Protein AF-A0A482VBN0-F1 (afdb_monomer_lite)

Secondary structure (DSSP, 8-state):
--HHHHHHHHHHHTT--HHHHHHHHHHTTPPPPPHHHHHHHHHHHHHHHHHHHHHHHHHHHHHHHHHHHHHT-B-TTS-B--PPP----SGGGS-S--

Sequence (98 aa):
MDINKSAVCGTLAIGAGYSQFSELCSSLDIPTMSSRTFVNKEKSISETKRENVFSGMIQVGQQEIVLAVEAGDIDVDSVPQIAVIVDGAWSKRSYKSN

Foldseek 3Di:
DDPLLVLLVVCVVVVHDLVVSVVVCVVVVHDRDDNVVSVVSVVVVVVVVVVVVVVVVVVVVVVQQVVQVVVVQADPVRGRDDDDDDPCPPVVVDDDDD

Structure (mmCIF, N/CA/C/O backbone):
data_AF-A0A482VBN0-F1
#
_entry.id   AF-A0A482VBN0-F1
#
loop_
_atom_site.group_PDB
_atom_site.id
_atom_site.type_symbol
_atom_site.label_atom_id
_atom_site.label_alt_id
_atom_site.label_comp_id
_atom_site.label_asym_id
_atom_site.label_entity_id
_atom_site.label_seq_id
_atom_site.pdbx_PDB_ins_code
_atom_site.Cartn_x
_atom_site.Cartn_y
_atom_site.Cartn_z
_atom_site.occupancy
_atom_site.B_iso_or_equiv
_atom_site.auth_seq_id
_atom_site.auth_comp_id
_atom_site.auth_asym_id
_atom_site.auth_atom_id
_atom_site.pdbx_PDB_model_num
ATOM 1 N N . MET A 1 1 ? -5.968 5.096 -15.535 1.00 73.12 1 MET A N 1
ATOM 2 C CA . MET A 1 1 ? -4.551 4.952 -15.126 1.00 73.12 1 MET A CA 1
ATOM 3 C C . MET A 1 1 ? -3.757 4.657 -16.393 1.00 73.12 1 MET A C 1
ATOM 5 O O . MET A 1 1 ? -4.290 3.944 -17.232 1.00 73.12 1 MET A O 1
ATOM 9 N N . ASP A 1 2 ? -2.577 5.251 -16.591 1.00 91.56 2 ASP A N 1
ATOM 10 C CA . ASP A 1 2 ? -1.741 4.935 -17.762 1.00 91.56 2 ASP A CA 1
ATOM 11 C C . ASP A 1 2 ? -1.050 3.570 -17.604 1.00 91.56 2 ASP A C 1
ATOM 13 O O . ASP A 1 2 ? -0.889 3.106 -16.475 1.00 91.56 2 ASP A O 1
ATOM 17 N N . ILE A 1 3 ? -0.618 2.948 -18.708 1.00 92.12 3 ILE A N 1
ATOM 18 C CA . ILE A 1 3 ? -0.051 1.588 -18.696 1.00 92.12 3 ILE A CA 1
ATOM 19 C C . ILE A 1 3 ? 1.164 1.447 -17.768 1.00 92.12 3 ILE A C 1
ATOM 21 O O . ILE A 1 3 ? 1.266 0.461 -17.042 1.00 92.12 3 ILE A O 1
ATOM 25 N N . ASN A 1 4 ? 2.036 2.458 -17.703 1.00 91.88 4 ASN A N 1
ATOM 26 C CA . ASN A 1 4 ? 3.210 2.426 -16.832 1.00 91.88 4 ASN A CA 1
ATOM 27 C C . ASN A 1 4 ? 2.791 2.540 -15.366 1.00 91.88 4 ASN A C 1
ATOM 29 O O . ASN A 1 4 ? 3.293 1.812 -14.515 1.00 91.88 4 ASN A O 1
ATOM 33 N N . LYS A 1 5 ? 1.833 3.422 -15.060 1.00 93.38 5 LYS A N 1
ATOM 34 C CA . LYS A 1 5 ? 1.286 3.550 -13.702 1.00 93.38 5 LYS A CA 1
ATOM 35 C C . LYS A 1 5 ? 0.536 2.279 -13.273 1.00 93.38 5 LYS A C 1
ATOM 37 O O . LYS A 1 5 ? 0.650 1.889 -12.116 1.00 93.38 5 LYS A O 1
ATOM 42 N N . SER A 1 6 ? -0.155 1.601 -14.189 1.00 94.19 6 SER A N 1
ATOM 43 C CA . SER A 1 6 ? -0.790 0.300 -13.942 1.00 94.19 6 SER A CA 1
ATOM 44 C C . SER A 1 6 ? 0.229 -0.809 -13.680 1.00 94.19 6 SER A C 1
ATOM 46 O O . SER A 1 6 ? 0.062 -1.559 -12.722 1.00 94.19 6 SER A O 1
ATOM 48 N N . ALA A 1 7 ? 1.305 -0.883 -14.466 1.00 94.88 7 ALA A N 1
ATOM 49 C CA . ALA A 1 7 ? 2.374 -1.864 -14.277 1.00 94.88 7 ALA A CA 1
ATOM 50 C C . ALA A 1 7 ? 3.066 -1.708 -12.911 1.00 94.88 7 ALA A C 1
ATOM 52 O O . ALA A 1 7 ? 3.238 -2.684 -12.177 1.00 94.88 7 ALA A O 1
ATOM 53 N N . VAL A 1 8 ? 3.379 -0.467 -12.520 1.00 95.75 8 VAL A N 1
ATOM 54 C CA . VAL A 1 8 ? 3.931 -0.160 -11.190 1.00 95.75 8 VAL A CA 1
ATOM 55 C C . VAL A 1 8 ? 2.925 -0.515 -10.093 1.00 95.75 8 VAL A C 1
ATOM 57 O O . VAL A 1 8 ? 3.288 -1.160 -9.115 1.00 95.75 8 VAL A O 1
ATOM 60 N N . CYS A 1 9 ? 1.646 -0.165 -10.260 1.00 94.62 9 CYS A N 1
ATOM 61 C CA . CYS A 1 9 ? 0.608 -0.493 -9.282 1.00 94.62 9 CYS A CA 1
ATOM 62 C C . CYS A 1 9 ? 0.456 -2.007 -9.071 1.00 94.62 9 CYS A C 1
ATOM 64 O O . CYS A 1 9 ? 0.364 -2.452 -7.930 1.00 94.62 9 CYS A O 1
ATOM 66 N N . GLY A 1 10 ? 0.455 -2.794 -10.151 1.00 95.12 10 GLY A N 1
ATOM 67 C CA . GLY A 1 10 ? 0.397 -4.256 -10.080 1.00 95.12 10 GLY A CA 1
ATOM 68 C C . GLY A 1 10 ? 1.617 -4.851 -9.379 1.00 95.12 10 GLY A C 1
ATOM 69 O O . GLY A 1 10 ? 1.467 -5.710 -8.516 1.00 95.12 10 GLY A O 1
ATOM 70 N N . THR A 1 11 ? 2.808 -4.325 -9.678 1.00 95.44 11 THR A N 1
ATOM 71 C CA . THR A 1 11 ? 4.066 -4.720 -9.024 1.00 95.44 11 THR A CA 1
ATOM 72 C C . THR A 1 11 ? 4.003 -4.491 -7.508 1.00 95.44 11 THR A C 1
ATOM 74 O O . THR A 1 11 ? 4.298 -5.390 -6.725 1.00 95.44 11 THR A O 1
ATOM 77 N N . LEU A 1 12 ? 3.542 -3.315 -7.076 1.00 94.06 12 LEU A N 1
ATOM 78 C CA . LEU A 1 12 ? 3.406 -2.994 -5.652 1.00 94.06 12 LEU A CA 1
ATOM 79 C C . LEU A 1 12 ? 2.328 -3.840 -4.961 1.00 94.06 12 LEU A C 1
ATOM 81 O O . LEU A 1 12 ? 2.485 -4.203 -3.798 1.00 94.06 12 LEU A O 1
ATOM 85 N N . ALA A 1 13 ? 1.238 -4.170 -5.661 1.00 92.94 13 ALA A N 1
ATOM 86 C CA . ALA A 1 13 ? 0.142 -4.964 -5.106 1.00 92.94 13 ALA A CA 1
ATOM 87 C C . ALA A 1 13 ? 0.570 -6.395 -4.741 1.00 92.94 13 ALA A C 1
ATOM 89 O O . ALA A 1 13 ? 0.059 -6.954 -3.774 1.00 92.94 13 ALA A O 1
ATOM 90 N N . ILE A 1 14 ? 1.534 -6.962 -5.474 1.00 94.06 14 ILE A N 1
ATOM 91 C CA . ILE A 1 14 ? 2.119 -8.277 -5.169 1.00 94.06 14 ILE A CA 1
ATOM 92 C C . ILE A 1 14 ? 3.301 -8.201 -4.186 1.00 94.06 14 ILE A C 1
ATOM 94 O O . ILE A 1 14 ? 3.933 -9.218 -3.913 1.00 94.06 14 ILE A O 1
ATOM 98 N N . GLY A 1 15 ? 3.615 -7.013 -3.656 1.00 92.62 15 GLY A N 1
ATOM 99 C CA . GLY A 1 15 ? 4.743 -6.803 -2.746 1.00 92.62 15 GLY A CA 1
ATOM 100 C C . GLY A 1 15 ? 6.113 -6.850 -3.426 1.00 92.62 15 GLY A C 1
ATOM 101 O O . GLY A 1 15 ? 7.109 -7.112 -2.755 1.00 92.62 15 GLY A O 1
ATOM 102 N N . ALA A 1 16 ? 6.171 -6.622 -4.740 1.00 95.00 16 ALA A N 1
ATOM 103 C CA . ALA A 1 16 ? 7.411 -6.612 -5.504 1.00 95.00 16 ALA A CA 1
ATOM 104 C C . ALA A 1 16 ? 7.983 -5.193 -5.676 1.00 95.00 16 ALA A C 1
ATOM 106 O O . ALA A 1 16 ? 7.270 -4.193 -5.572 1.00 95.00 16 ALA A O 1
ATOM 107 N N . GLY A 1 17 ? 9.284 -5.112 -5.971 1.00 95.38 17 GLY A N 1
ATOM 108 C CA . GLY A 1 17 ? 9.999 -3.862 -6.256 1.00 95.38 17 GLY A CA 1
ATOM 109 C C . GLY A 1 17 ? 10.491 -3.741 -7.703 1.00 95.38 17 GLY A C 1
ATOM 110 O O . GLY A 1 17 ? 10.277 -4.622 -8.537 1.00 95.38 17 GLY A O 1
ATOM 111 N N . TYR A 1 18 ? 11.218 -2.655 -7.994 1.00 96.94 18 TYR A N 1
ATOM 112 C CA . TYR A 1 18 ? 11.762 -2.378 -9.332 1.00 96.94 18 TYR A CA 1
ATOM 113 C C . TYR A 1 18 ? 12.607 -3.527 -9.904 1.00 96.94 18 TYR A C 1
ATOM 115 O O . TYR A 1 18 ? 12.486 -3.832 -11.086 1.00 96.94 18 TYR A O 1
ATOM 123 N N . SER A 1 19 ? 13.442 -4.181 -9.089 1.00 97.12 19 SER A N 1
ATOM 124 C CA . SER A 1 19 ? 14.315 -5.265 -9.562 1.00 97.12 19 SER A CA 1
ATOM 125 C C . SER A 1 19 ? 13.518 -6.432 -10.151 1.00 97.12 19 SER A C 1
ATOM 127 O O . SER A 1 19 ? 13.816 -6.877 -11.253 1.00 97.12 19 SER A O 1
ATOM 129 N N . GLN A 1 20 ? 12.458 -6.861 -9.461 1.00 97.38 20 GLN A N 1
ATOM 130 C CA . GLN A 1 20 ? 11.577 -7.945 -9.914 1.00 97.38 20 GLN A CA 1
ATOM 131 C C . GLN A 1 20 ? 10.738 -7.524 -11.126 1.00 97.38 20 GLN A C 1
ATOM 133 O O . GLN A 1 20 ? 10.515 -8.315 -12.037 1.00 97.38 20 GLN A O 1
ATOM 138 N N . PHE A 1 21 ? 10.305 -6.261 -11.173 1.00 96.75 21 PHE A N 1
ATOM 139 C CA . PHE A 1 21 ? 9.637 -5.710 -12.351 1.00 96.75 21 PHE A CA 1
ATOM 140 C C . PHE A 1 21 ? 10.559 -5.710 -13.579 1.00 96.75 21 PHE A C 1
ATOM 142 O O . PHE A 1 21 ? 10.149 -6.114 -14.665 1.00 96.75 21 PHE A O 1
ATOM 149 N N . SER A 1 22 ? 11.817 -5.300 -13.403 1.00 97.25 22 SER A N 1
ATOM 150 C CA . SER A 1 22 ? 12.805 -5.300 -14.479 1.00 97.25 22 SER A CA 1
ATOM 151 C C . SER A 1 22 ? 13.126 -6.709 -14.962 1.00 97.25 22 SER A C 1
ATOM 153 O O . SER A 1 22 ? 13.280 -6.904 -16.161 1.00 97.25 22 SER A O 1
ATOM 155 N N . GLU A 1 23 ? 13.228 -7.677 -14.055 1.00 97.31 23 GLU A N 1
ATOM 156 C CA . GLU A 1 23 ? 13.443 -9.086 -14.392 1.00 97.31 23 GLU A CA 1
ATOM 157 C C . GLU A 1 23 ? 12.279 -9.658 -15.211 1.00 97.31 23 GLU A C 1
ATOM 159 O O . GLU A 1 23 ? 12.502 -10.311 -16.233 1.00 97.31 23 GLU A O 1
ATOM 164 N N . LEU A 1 24 ? 11.039 -9.357 -14.811 1.00 96.31 24 LEU A N 1
ATOM 165 C CA . LEU A 1 24 ? 9.841 -9.761 -15.542 1.00 96.31 24 LEU A CA 1
ATOM 166 C C . LEU A 1 24 ? 9.834 -9.189 -16.965 1.00 96.31 24 LEU A C 1
ATOM 168 O O . LEU A 1 24 ? 9.614 -9.931 -17.920 1.00 96.31 24 LEU A O 1
ATOM 172 N N . CYS A 1 25 ? 10.096 -7.889 -17.118 1.00 96.06 25 CYS A N 1
ATOM 173 C CA . CYS A 1 25 ? 10.155 -7.249 -18.432 1.00 96.06 25 CYS A CA 1
ATOM 174 C C . CYS A 1 25 ? 11.261 -7.847 -19.312 1.00 96.06 25 CYS A C 1
ATOM 176 O O . CYS A 1 25 ? 10.988 -8.181 -20.463 1.00 96.06 25 CYS A O 1
ATOM 178 N N . SER A 1 26 ? 12.460 -8.071 -18.765 1.00 96.69 26 SER A N 1
ATOM 179 C CA . SER A 1 26 ? 13.560 -8.720 -19.491 1.00 96.69 26 SER A CA 1
ATOM 180 C C . SER A 1 26 ? 13.216 -10.148 -19.924 1.00 96.69 26 SER A C 1
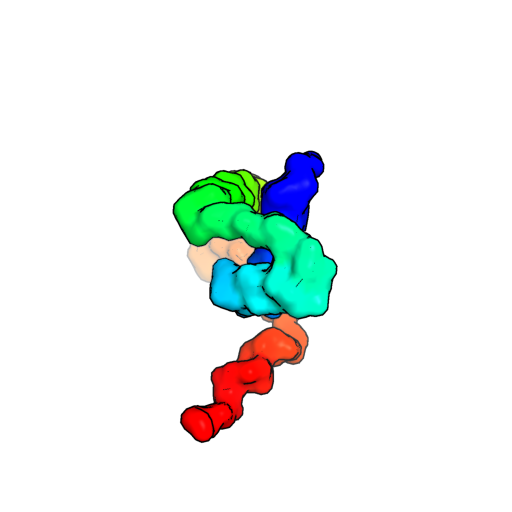ATOM 182 O O . SER A 1 26 ? 13.545 -10.544 -21.036 1.00 96.69 26 SER A O 1
ATOM 184 N N . SER A 1 27 ? 12.524 -10.917 -19.077 1.00 97.62 27 SER A N 1
ATOM 185 C CA . SER A 1 27 ? 12.114 -12.298 -19.386 1.00 97.62 27 SER A CA 1
ATOM 186 C C . SER A 1 27 ? 11.082 -12.376 -20.514 1.00 97.62 27 SER A C 1
ATOM 188 O O . SER A 1 27 ? 10.977 -13.396 -21.191 1.00 97.62 27 SER A O 1
ATOM 190 N N . LEU A 1 28 ? 10.311 -11.305 -20.703 1.00 96.69 28 LEU A N 1
ATOM 191 C CA . LEU A 1 28 ? 9.286 -11.181 -21.737 1.00 96.69 28 LEU A CA 1
ATOM 192 C C . LEU A 1 28 ? 9.773 -10.419 -22.980 1.00 96.69 28 LEU A C 1
ATOM 194 O O . LEU A 1 28 ? 8.972 -10.186 -23.880 1.00 96.69 28 LEU A O 1
ATOM 198 N N . ASP A 1 29 ? 11.047 -10.016 -23.018 1.00 96.69 29 ASP A N 1
ATOM 199 C CA . ASP A 1 29 ? 11.629 -9.158 -24.061 1.00 96.69 29 ASP A CA 1
ATOM 200 C C . ASP A 1 29 ? 10.859 -7.830 -24.255 1.00 96.69 29 ASP A C 1
ATOM 202 O O . ASP A 1 29 ? 10.654 -7.327 -25.360 1.00 96.69 29 ASP A O 1
ATOM 206 N N . ILE A 1 30 ? 10.386 -7.251 -23.143 1.00 94.81 30 ILE A N 1
ATOM 207 C CA . ILE A 1 30 ? 9.662 -5.976 -23.105 1.00 94.81 30 ILE A CA 1
ATOM 208 C C . ILE A 1 30 ? 10.614 -4.864 -22.637 1.00 94.81 30 ILE A C 1
ATOM 210 O O . ILE A 1 30 ? 11.269 -5.020 -21.604 1.00 94.81 30 ILE A O 1
ATOM 214 N N . PRO A 1 31 ? 10.647 -3.693 -23.304 1.00 93.69 3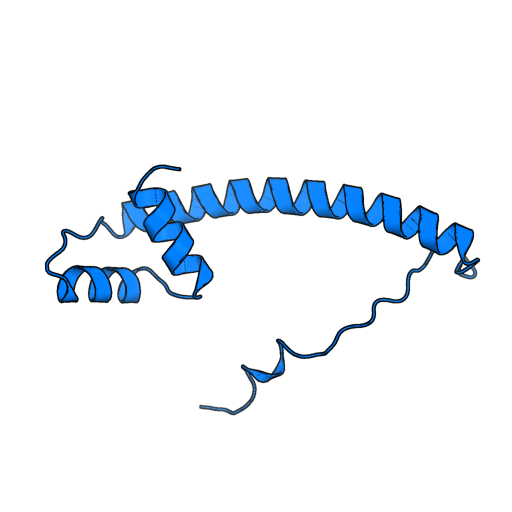1 PRO A N 1
ATOM 215 C CA . PRO A 1 31 ? 11.411 -2.545 -22.827 1.00 93.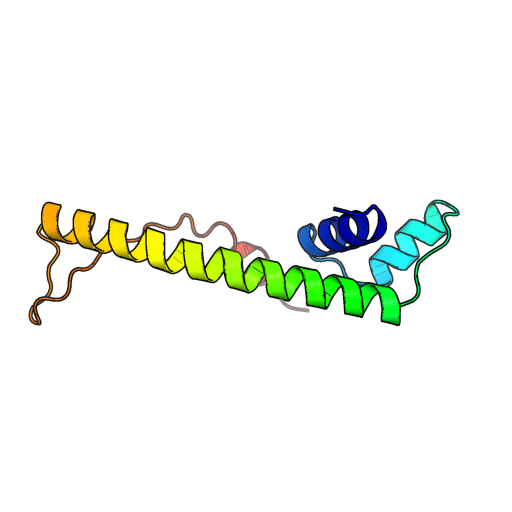69 31 PRO A CA 1
ATOM 216 C C . PRO A 1 31 ? 10.987 -2.094 -21.421 1.00 93.69 31 PRO A C 1
ATOM 218 O O . PRO A 1 31 ? 9.851 -1.670 -21.195 1.00 93.69 31 PRO A O 1
ATOM 221 N N . THR A 1 32 ? 11.924 -2.136 -20.475 1.00 94.38 32 THR A N 1
ATOM 222 C CA . THR A 1 32 ? 11.690 -1.727 -19.085 1.00 94.38 32 THR A CA 1
ATOM 223 C C . THR A 1 32 ? 11.826 -0.213 -18.920 1.00 94.38 32 THR A C 1
ATOM 225 O O . THR A 1 32 ? 12.758 0.410 -19.434 1.00 94.38 32 THR A O 1
ATOM 228 N N . MET A 1 33 ? 10.931 0.405 -18.143 1.00 94.62 33 MET A N 1
ATOM 229 C CA . MET A 1 33 ? 11.108 1.801 -17.728 1.00 94.62 33 MET A CA 1
ATOM 230 C C . MET A 1 33 ? 12.330 1.966 -16.815 1.00 94.62 33 MET A C 1
ATOM 232 O O . MET A 1 33 ? 12.710 1.048 -16.097 1.00 94.62 33 MET A O 1
ATOM 236 N N . SER A 1 34 ? 12.912 3.166 -16.775 1.00 96.12 34 SER A N 1
ATOM 237 C CA . SER A 1 34 ? 14.027 3.433 -15.862 1.00 96.12 34 SER A CA 1
ATOM 238 C C . SER A 1 34 ? 13.604 3.339 -14.388 1.00 96.12 34 SER A C 1
ATOM 240 O O . SER A 1 34 ? 12.473 3.686 -14.035 1.00 96.12 34 SER A O 1
ATOM 242 N N . SER A 1 35 ? 14.544 2.982 -13.508 1.00 96.69 35 SER A N 1
ATOM 243 C CA . SER A 1 35 ? 14.338 2.975 -12.049 1.00 96.69 35 SER A CA 1
ATOM 244 C C . SER A 1 35 ? 13.790 4.307 -11.524 1.00 96.69 35 SER A C 1
ATOM 246 O O . SER A 1 35 ? 12.841 4.337 -10.743 1.00 96.69 35 SER A O 1
ATOM 248 N N . ARG A 1 36 ? 14.310 5.433 -12.028 1.00 97.00 36 ARG A N 1
ATOM 249 C CA . ARG A 1 36 ? 13.831 6.771 -11.655 1.00 97.00 36 ARG A CA 1
ATOM 250 C C . ARG A 1 36 ? 12.359 6.968 -12.020 1.00 97.00 36 ARG A C 1
ATOM 252 O O . ARG A 1 36 ? 11.592 7.508 -11.226 1.00 97.00 36 ARG A O 1
ATOM 259 N N . THR A 1 37 ? 11.963 6.536 -13.215 1.00 95.69 37 THR A N 1
ATOM 260 C CA . THR A 1 37 ? 10.571 6.621 -13.671 1.00 95.69 37 THR A CA 1
ATOM 261 C C . THR A 1 37 ? 9.657 5.756 -12.807 1.00 95.69 37 THR A C 1
ATOM 263 O O . THR A 1 37 ? 8.588 6.224 -12.419 1.00 95.69 37 THR A O 1
ATOM 266 N N . PHE A 1 38 ? 10.092 4.541 -12.466 1.00 96.81 38 PHE A N 1
ATOM 267 C CA . PHE A 1 38 ? 9.358 3.633 -11.585 1.00 96.81 38 PHE A CA 1
ATOM 268 C C . PHE A 1 38 ? 9.091 4.274 -10.217 1.00 96.81 38 PHE A C 1
ATOM 270 O O . PHE A 1 38 ? 7.935 4.402 -9.819 1.00 96.81 38 PHE A O 1
ATOM 277 N N . VAL A 1 39 ? 10.136 4.772 -9.546 1.00 96.12 39 VAL A N 1
ATOM 278 C CA . VAL A 1 39 ? 10.029 5.396 -8.212 1.00 96.12 39 VAL A CA 1
ATOM 279 C C . VAL A 1 39 ? 9.115 6.623 -8.234 1.00 96.12 39 VAL A C 1
ATOM 281 O O . VAL A 1 39 ? 8.291 6.816 -7.342 1.00 96.12 39 VAL A O 1
ATOM 284 N N . ASN A 1 40 ? 9.195 7.448 -9.281 1.00 95.50 40 ASN A N 1
ATOM 285 C CA . ASN A 1 40 ? 8.304 8.601 -9.421 1.00 95.50 40 ASN A CA 1
ATOM 286 C C . ASN A 1 40 ? 6.828 8.179 -9.531 1.00 95.50 40 ASN A C 1
ATOM 288 O O . ASN A 1 40 ? 5.945 8.822 -8.957 1.00 95.50 40 ASN A O 1
ATOM 292 N N . LYS A 1 41 ? 6.545 7.092 -10.260 1.00 95.12 41 L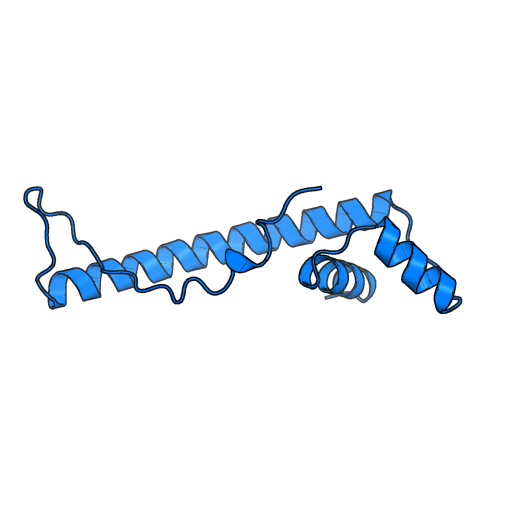YS A N 1
ATOM 293 C CA . LYS A 1 41 ? 5.188 6.548 -10.398 1.00 95.12 41 LYS A CA 1
ATOM 294 C C . LYS A 1 41 ? 4.708 5.908 -9.095 1.00 95.12 41 LYS A C 1
ATOM 296 O O . LYS A 1 41 ? 3.572 6.164 -8.702 1.00 95.12 41 LYS A O 1
ATOM 301 N N . GLU A 1 42 ? 5.562 5.158 -8.407 1.00 94.00 42 GLU A N 1
ATOM 302 C CA . GLU A 1 42 ? 5.292 4.589 -7.081 1.00 94.00 42 GLU A CA 1
ATOM 303 C C . GLU A 1 42 ? 4.937 5.678 -6.062 1.00 94.00 42 GLU A C 1
ATOM 305 O O . GLU A 1 42 ? 3.931 5.564 -5.357 1.00 94.00 42 GLU A O 1
ATOM 310 N N . LYS A 1 43 ? 5.706 6.771 -6.021 1.00 94.12 43 LYS A N 1
ATOM 311 C CA . LYS A 1 43 ? 5.431 7.905 -5.133 1.00 94.12 43 LYS A CA 1
ATOM 312 C C . LYS A 1 43 ? 4.065 8.531 -5.422 1.00 94.12 43 LYS A C 1
ATOM 314 O O . LYS A 1 43 ? 3.270 8.696 -4.500 1.00 94.12 43 LYS A O 1
ATOM 319 N N . SER A 1 44 ? 3.756 8.784 -6.696 1.00 93.00 44 SER A N 1
ATOM 320 C CA . SER A 1 44 ? 2.445 9.308 -7.108 1.00 93.00 44 SER A CA 1
ATOM 321 C C . SER A 1 44 ? 1.295 8.377 -6.709 1.00 93.00 44 SER A C 1
ATOM 323 O O . SER A 1 44 ? 0.245 8.846 -6.279 1.00 93.00 44 SER A O 1
ATOM 325 N N . ILE A 1 45 ? 1.466 7.057 -6.842 1.00 91.75 45 ILE A N 1
ATOM 326 C CA . ILE A 1 45 ? 0.463 6.072 -6.403 1.00 91.75 45 ILE A CA 1
ATOM 327 C C . ILE A 1 45 ? 0.301 6.123 -4.882 1.00 91.75 45 ILE A C 1
ATOM 329 O O . ILE A 1 45 ? -0.823 6.125 -4.386 1.00 91.75 45 ILE A O 1
ATOM 333 N N . SER A 1 46 ? 1.410 6.190 -4.149 1.00 89.69 46 SER A N 1
ATOM 334 C CA . SER A 1 46 ? 1.417 6.224 -2.685 1.00 89.69 46 SER A CA 1
ATOM 335 C C . SER A 1 46 ? 0.746 7.479 -2.129 1.00 89.69 46 SER A C 1
ATOM 337 O O . SER A 1 46 ? 0.064 7.407 -1.110 1.00 89.69 46 SER A O 1
ATOM 339 N N . GLU A 1 47 ? 0.901 8.620 -2.799 1.00 90.88 47 GLU A N 1
ATOM 340 C CA . GLU A 1 47 ? 0.219 9.869 -2.453 1.00 90.88 47 GLU A CA 1
ATOM 341 C C . GLU A 1 47 ? -1.294 9.763 -2.627 1.00 90.88 47 GLU A C 1
ATOM 343 O O . GLU A 1 47 ? -2.022 9.945 -1.653 1.00 90.88 47 GLU A O 1
ATOM 348 N N . THR A 1 48 ? -1.758 9.333 -3.804 1.00 88.06 48 THR A N 1
ATOM 349 C CA . THR A 1 48 ? -3.191 9.107 -4.047 1.00 88.06 48 THR A CA 1
ATOM 350 C C . THR A 1 48 ? -3.774 8.072 -3.081 1.00 88.06 48 THR A C 1
ATOM 352 O O . THR A 1 48 ? -4.879 8.237 -2.569 1.00 88.06 48 THR A O 1
ATOM 355 N N . LYS A 1 49 ? -3.029 6.994 -2.793 1.00 83.81 49 LYS A N 1
ATOM 356 C CA . LYS A 1 49 ? -3.458 5.973 -1.832 1.00 83.81 49 LYS A CA 1
ATOM 357 C C . LYS A 1 49 ? -3.626 6.570 -0.439 1.00 83.81 49 LYS A C 1
ATOM 359 O O . LYS A 1 49 ? -4.614 6.270 0.215 1.00 83.81 49 LYS A O 1
ATOM 364 N N . ARG A 1 50 ? -2.690 7.405 0.013 1.00 86.62 50 ARG A N 1
ATOM 365 C CA . ARG A 1 50 ? -2.743 8.021 1.344 1.00 86.62 50 ARG A CA 1
ATOM 366 C C . ARG A 1 50 ? -3.973 8.902 1.516 1.00 86.62 50 ARG A C 1
ATOM 368 O O . ARG A 1 50 ? -4.641 8.786 2.532 1.00 86.62 50 ARG A O 1
ATOM 375 N N . GLU A 1 51 ? -4.286 9.734 0.529 1.00 86.50 51 GLU A N 1
ATOM 376 C CA . GLU A 1 51 ? -5.459 10.619 0.560 1.00 86.50 51 GLU A CA 1
ATOM 377 C C . GLU A 1 51 ? -6.772 9.820 0.611 1.00 86.50 51 GLU A C 1
ATOM 379 O O . GLU A 1 51 ? -7.644 10.082 1.444 1.00 86.50 51 GLU A O 1
ATOM 384 N N . ASN A 1 52 ? -6.883 8.784 -0.223 1.00 86.56 52 ASN A N 1
ATOM 385 C CA . ASN A 1 52 ? -8.063 7.919 -0.259 1.00 86.56 52 ASN A CA 1
ATOM 386 C C . ASN A 1 52 ? -8.211 7.078 1.015 1.00 86.56 52 ASN A C 1
ATOM 388 O O . ASN A 1 52 ? -9.309 6.933 1.540 1.00 86.56 52 ASN A O 1
ATOM 392 N N . VAL A 1 53 ? -7.110 6.530 1.534 1.00 85.62 53 VAL A N 1
ATOM 393 C CA . VAL A 1 53 ? -7.127 5.763 2.786 1.00 85.62 53 VAL A CA 1
ATOM 394 C C . VAL A 1 53 ? -7.487 6.673 3.954 1.00 85.62 53 VAL A C 1
ATOM 396 O O . VAL A 1 53 ? -8.323 6.297 4.763 1.00 85.62 53 VAL A O 1
ATOM 399 N N . PHE A 1 54 ? -6.921 7.878 4.024 1.00 88.50 54 PHE A N 1
ATOM 400 C CA . PHE A 1 54 ? -7.212 8.815 5.104 1.00 88.50 54 PHE A CA 1
ATOM 401 C C . PHE A 1 54 ? -8.685 9.243 5.111 1.00 88.50 54 PHE A C 1
ATOM 403 O O . PHE A 1 54 ? -9.338 9.169 6.147 1.00 88.50 54 PHE A O 1
ATOM 410 N N . SER A 1 55 ? -9.234 9.628 3.956 1.00 90.50 55 SER A N 1
ATOM 411 C CA . SER A 1 55 ? -10.660 9.973 3.846 1.00 90.50 55 SER A CA 1
ATOM 412 C C . SER A 1 55 ? -11.574 8.794 4.197 1.00 90.50 55 SER A C 1
ATOM 414 O O . SER A 1 55 ? -12.536 8.974 4.943 1.00 90.50 55 SER A O 1
ATOM 416 N N . GLY A 1 56 ? -11.230 7.581 3.753 1.00 91.00 56 GLY A N 1
ATOM 417 C CA . GLY A 1 56 ? -11.935 6.359 4.138 1.00 91.00 56 GLY A CA 1
ATOM 418 C C . GLY A 1 56 ? -11.884 6.086 5.644 1.00 91.00 56 GLY A C 1
ATOM 419 O O . GLY A 1 56 ? -12.913 5.790 6.238 1.00 91.00 56 GLY A O 1
ATOM 420 N N . MET A 1 57 ? -10.721 6.247 6.284 1.00 89.62 57 MET A N 1
ATOM 421 C CA . MET A 1 57 ? -10.565 6.062 7.733 1.00 89.62 57 MET A CA 1
ATOM 422 C C . MET A 1 57 ? -11.425 7.039 8.538 1.00 89.62 57 MET A C 1
ATOM 424 O O . MET A 1 57 ? -12.024 6.638 9.529 1.00 89.62 57 MET A O 1
ATOM 428 N N . ILE A 1 58 ? -11.528 8.301 8.108 1.00 92.31 58 ILE A N 1
ATOM 429 C CA . ILE A 1 58 ? -12.402 9.284 8.764 1.00 92.31 58 ILE A CA 1
ATOM 430 C C . ILE A 1 58 ? -13.874 8.882 8.630 1.00 92.31 58 ILE A C 1
ATOM 432 O O . ILE A 1 58 ? -14.611 8.931 9.612 1.00 92.31 58 ILE A O 1
ATOM 436 N N . GLN A 1 59 ? -14.302 8.465 7.435 1.00 92.94 59 GLN A N 1
ATOM 437 C CA . GLN A 1 59 ? -15.684 8.043 7.203 1.00 92.94 59 GLN A CA 1
ATOM 438 C C . GLN A 1 59 ? -16.044 6.791 8.014 1.00 92.94 59 GLN A C 1
ATOM 440 O O . GLN A 1 59 ? -17.107 6.749 8.630 1.00 92.94 59 GLN A O 1
ATOM 445 N N . VAL A 1 60 ? -15.157 5.793 8.042 1.00 89.06 60 VAL A N 1
ATOM 446 C CA . VAL A 1 60 ? -15.344 4.576 8.841 1.00 89.06 60 VAL A CA 1
ATOM 447 C C . VAL A 1 60 ? -15.368 4.919 10.329 1.00 89.06 60 VAL A C 1
ATOM 449 O O . VAL A 1 60 ? -16.293 4.503 11.013 1.00 89.06 60 VAL A O 1
ATOM 452 N N . GLY A 1 61 ? -14.461 5.773 10.812 1.00 90.44 61 GLY A N 1
ATOM 453 C CA . GLY A 1 61 ? -14.452 6.201 12.214 1.00 90.44 61 GLY A CA 1
ATOM 454 C C . GLY A 1 61 ? -15.752 6.890 12.650 1.00 90.44 61 GLY A C 1
ATOM 455 O O . GLY A 1 61 ? -16.236 6.664 13.754 1.00 90.44 61 GLY A O 1
ATOM 456 N N . GLN A 1 62 ? -16.381 7.684 11.776 1.00 92.81 62 GLN A N 1
ATOM 457 C CA . GLN A 1 62 ? -17.699 8.269 12.059 1.00 92.81 62 GLN A CA 1
ATOM 458 C C . GLN A 1 62 ? -18.798 7.206 12.186 1.00 92.81 62 GLN A C 1
ATOM 460 O O . GLN A 1 62 ? -19.671 7.327 13.041 1.00 92.81 62 GLN A O 1
ATOM 465 N N . GLN A 1 63 ? -18.758 6.166 11.351 1.00 92.00 63 GLN A N 1
ATOM 466 C CA . GLN A 1 63 ? -19.706 5.052 11.419 1.00 92.00 63 GLN A CA 1
ATOM 467 C C . GLN A 1 63 ? -19.478 4.193 12.670 1.00 92.00 63 GLN A C 1
ATOM 469 O O . GLN A 1 63 ? -20.443 3.812 13.327 1.00 92.00 63 GLN A O 1
ATOM 474 N N . GLU A 1 64 ? -18.220 3.942 13.033 1.00 90.69 64 GLU A N 1
ATOM 475 C CA . GLU A 1 64 ? -17.839 3.209 14.245 1.00 90.69 64 GLU A CA 1
ATOM 476 C C . GLU A 1 64 ? -18.345 3.901 15.517 1.00 90.69 64 GLU A C 1
ATOM 478 O O . GLU A 1 64 ? -18.868 3.231 16.405 1.00 90.69 64 GLU A O 1
ATOM 483 N N . ILE A 1 65 ? -18.277 5.239 15.578 1.00 92.31 65 ILE A N 1
ATOM 484 C CA . ILE A 1 65 ? -18.836 6.027 16.690 1.00 92.31 65 ILE A CA 1
ATOM 485 C C . ILE A 1 65 ? -20.344 5.794 16.833 1.00 92.31 65 ILE A C 1
ATOM 487 O O . ILE A 1 65 ? -20.820 5.557 17.941 1.00 92.31 65 ILE A O 1
ATOM 491 N N . VAL A 1 66 ? -21.099 5.864 15.731 1.00 93.94 66 VAL A N 1
ATOM 492 C CA . VAL A 1 66 ? -22.560 5.673 15.759 1.00 93.94 66 VAL A CA 1
ATOM 493 C C . VAL A 1 66 ? -22.906 4.273 16.262 1.00 93.94 66 VAL A C 1
ATOM 495 O O . VAL A 1 66 ? -23.718 4.139 17.172 1.00 93.94 66 VAL A O 1
ATOM 498 N N . LEU A 1 67 ? -22.235 3.249 15.731 1.00 92.81 67 LEU A N 1
ATOM 499 C CA . LEU A 1 67 ? -22.451 1.856 16.123 1.00 92.81 67 LEU A CA 1
ATOM 500 C C . LEU A 1 67 ? -22.126 1.604 17.601 1.00 92.81 67 LEU A C 1
ATOM 502 O O . LEU A 1 67 ? -22.893 0.930 18.283 1.00 92.81 67 LEU A O 1
ATOM 506 N N . ALA A 1 68 ? -21.027 2.165 18.110 1.00 93.25 68 ALA A N 1
ATOM 507 C CA . ALA A 1 68 ? -20.646 2.031 19.515 1.00 93.25 68 ALA A CA 1
ATOM 508 C C . ALA A 1 68 ? -21.670 2.690 20.456 1.00 93.25 68 ALA A C 1
ATOM 510 O O . ALA A 1 68 ? -22.046 2.114 21.476 1.00 93.25 68 ALA A O 1
ATOM 511 N N . VAL A 1 69 ? -22.186 3.870 20.090 1.00 92.94 69 VAL A N 1
ATOM 512 C CA . VAL A 1 69 ? -23.238 4.549 20.864 1.00 92.94 69 VAL A CA 1
ATOM 513 C C . VAL A 1 69 ? -24.547 3.755 20.844 1.00 92.94 69 VAL A C 1
ATOM 515 O O . VAL A 1 69 ? -25.182 3.615 21.887 1.00 92.94 69 VAL A O 1
ATOM 518 N N . GLU A 1 70 ? -24.942 3.206 19.693 1.00 92.44 70 GLU A N 1
ATOM 519 C CA . GLU A 1 70 ? -26.138 2.360 19.565 1.00 92.44 70 GLU A CA 1
ATOM 520 C C . GLU A 1 70 ? -26.029 1.058 20.374 1.00 92.44 70 GLU A C 1
ATOM 522 O O . GLU A 1 70 ? -27.022 0.604 20.945 1.00 92.44 70 GLU A O 1
ATOM 527 N N . ALA A 1 71 ? -24.829 0.477 20.458 1.00 91.44 71 ALA A N 1
ATOM 528 C CA . ALA A 1 71 ? -24.547 -0.710 21.262 1.00 91.44 71 A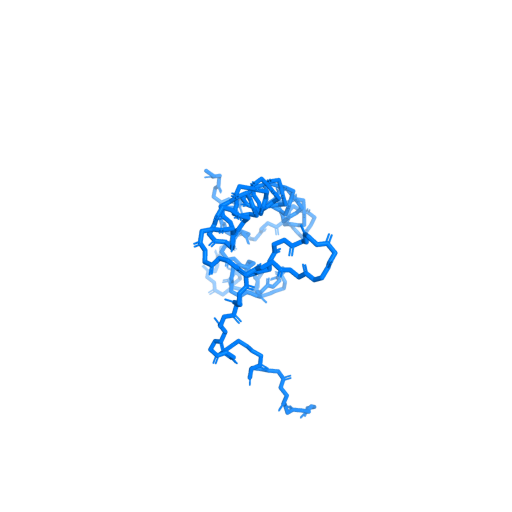LA A CA 1
ATOM 529 C C . ALA A 1 71 ? -24.443 -0.420 22.773 1.00 91.44 71 ALA A C 1
ATOM 531 O O . ALA A 1 71 ? -24.524 -1.344 23.581 1.00 91.44 71 ALA A O 1
ATOM 532 N N . GLY A 1 72 ? -24.300 0.853 23.165 1.00 92.69 72 GLY A N 1
ATOM 533 C CA . GLY A 1 72 ? -24.038 1.255 24.549 1.00 92.69 72 GLY A CA 1
ATOM 534 C C . GLY A 1 72 ? -22.593 1.012 24.997 1.00 92.69 72 GLY A C 1
ATOM 535 O O . GLY A 1 72 ? -22.313 1.054 26.196 1.00 92.69 72 GLY A O 1
ATOM 536 N N . ASP A 1 73 ? -21.679 0.789 24.052 1.00 92.88 73 ASP A N 1
ATOM 537 C CA . ASP A 1 73 ? -20.260 0.526 24.289 1.00 92.88 73 ASP A CA 1
ATOM 538 C C . ASP A 1 73 ? -19.505 1.850 24.483 1.00 92.88 73 ASP A C 1
ATOM 540 O O . ASP A 1 73 ? -18.767 2.333 23.620 1.00 92.88 73 ASP A O 1
ATOM 544 N N . ILE A 1 74 ? -19.743 2.477 25.634 1.00 92.00 74 ILE A N 1
ATOM 545 C CA . ILE A 1 74 ? -19.150 3.754 26.037 1.00 92.00 74 ILE A CA 1
ATOM 546 C C . ILE A 1 74 ? -18.313 3.526 27.298 1.00 92.00 74 ILE A C 1
ATOM 548 O O . ILE A 1 74 ? -18.780 2.912 28.259 1.00 92.00 74 ILE A O 1
ATOM 552 N N . ASP A 1 75 ? -17.073 4.012 27.300 1.00 90.38 75 ASP A N 1
ATOM 553 C CA . ASP A 1 75 ? -16.188 3.873 28.455 1.00 90.38 75 ASP A CA 1
ATOM 554 C C . ASP A 1 75 ? -16.496 4.869 29.592 1.00 90.38 75 ASP A C 1
ATOM 556 O O . ASP A 1 75 ? -17.399 5.708 29.517 1.00 90.38 75 ASP A O 1
ATOM 560 N N . VAL A 1 76 ? -15.735 4.764 30.687 1.00 91.56 76 VAL A N 1
ATOM 561 C CA . VAL A 1 76 ? -15.906 5.597 31.893 1.00 91.56 76 VAL A CA 1
ATOM 562 C C . VAL A 1 76 ? -15.716 7.095 31.638 1.00 91.56 76 VAL A C 1
ATOM 564 O O . VAL A 1 76 ? -16.264 7.905 32.383 1.00 91.56 76 VAL A O 1
ATOM 567 N N . ASP A 1 77 ? -14.994 7.456 30.578 1.00 92.81 77 ASP A N 1
ATOM 568 C CA . ASP A 1 77 ? -14.707 8.832 30.178 1.00 92.81 77 ASP A CA 1
ATOM 569 C C . ASP A 1 77 ? -15.659 9.314 29.064 1.00 92.81 77 ASP A C 1
ATOM 571 O O . ASP A 1 77 ? -15.459 10.378 28.477 1.00 92.81 77 ASP A O 1
ATOM 575 N N . SER A 1 78 ? -16.744 8.571 28.804 1.00 89.38 78 SER A N 1
ATOM 576 C CA . SER A 1 78 ? -17.730 8.843 27.750 1.00 89.38 78 SER A CA 1
ATOM 577 C C . SER A 1 78 ? -17.187 8.730 26.318 1.00 89.38 78 SER A C 1
ATOM 579 O O . SER A 1 78 ? -17.708 9.378 25.406 1.00 89.38 78 SER A O 1
ATOM 581 N N . VAL A 1 79 ? -16.162 7.904 26.095 1.00 91.50 79 VAL A N 1
ATOM 582 C CA . VAL A 1 79 ? -15.602 7.647 24.763 1.00 91.50 79 VAL A CA 1
ATOM 583 C C . VAL A 1 79 ? -16.228 6.374 24.170 1.00 91.50 79 VAL A C 1
ATOM 585 O O . VAL A 1 79 ? -16.151 5.312 24.791 1.00 91.50 79 VAL A O 1
ATOM 588 N N . PRO A 1 80 ? -16.846 6.441 22.974 1.00 90.56 80 PRO A N 1
ATOM 589 C CA . PRO A 1 80 ? -17.377 5.260 22.294 1.00 90.56 80 PRO A CA 1
ATOM 590 C C . PRO A 1 80 ? -16.250 4.316 21.864 1.00 90.56 80 PRO A C 1
ATOM 592 O O . PRO A 1 80 ? -15.262 4.757 21.271 1.00 90.56 80 PRO A O 1
ATOM 595 N N . GLN A 1 81 ? -16.407 3.020 22.123 1.00 90.56 81 GLN A N 1
ATOM 596 C CA . GLN A 1 81 ? -15.450 1.987 21.736 1.00 90.56 81 GLN A CA 1
ATOM 597 C C . GLN A 1 81 ? -16.135 0.922 20.879 1.00 90.56 81 GLN A C 1
ATOM 599 O O . GLN A 1 81 ? -17.232 0.480 21.192 1.00 90.56 81 GLN A O 1
ATOM 604 N N . ILE A 1 82 ? -15.479 0.486 19.801 1.00 88.88 82 ILE A N 1
ATOM 605 C CA . ILE A 1 82 ? -15.978 -0.599 18.950 1.00 88.88 82 ILE A CA 1
ATOM 606 C C . ILE A 1 82 ? -15.043 -1.807 19.027 1.00 88.88 82 ILE A C 1
ATOM 608 O O . ILE A 1 82 ? -13.820 -1.686 18.908 1.00 88.88 82 ILE A O 1
ATOM 612 N N . ALA A 1 83 ? -15.611 -2.994 19.232 1.00 86.06 83 ALA A N 1
ATOM 613 C CA . ALA A 1 83 ? -14.845 -4.233 19.248 1.00 86.06 83 ALA A CA 1
ATOM 614 C C . ALA A 1 83 ? -14.469 -4.653 17.818 1.00 86.06 83 ALA A C 1
ATOM 616 O O . ALA A 1 83 ? -15.331 -4.974 17.000 1.00 86.06 83 ALA A O 1
ATOM 617 N N . VAL A 1 84 ? -13.169 -4.702 17.524 1.00 81.62 84 VAL A N 1
ATOM 618 C CA . VAL A 1 84 ? -12.654 -5.172 16.231 1.00 81.62 84 VAL A CA 1
ATOM 619 C C . VAL A 1 84 ? -12.242 -6.639 16.346 1.00 81.62 84 VAL A C 1
ATOM 621 O O . VAL A 1 84 ? -11.336 -6.985 17.103 1.00 81.62 84 VAL A O 1
ATOM 624 N N . ILE A 1 85 ? -12.886 -7.508 15.565 1.00 81.75 85 ILE A N 1
ATOM 625 C CA . ILE A 1 85 ? -12.531 -8.929 15.462 1.00 81.75 85 ILE A CA 1
ATOM 626 C C . ILE A 1 85 ? -11.671 -9.123 14.214 1.00 81.75 85 ILE A C 1
ATOM 628 O O . ILE A 1 85 ? -12.105 -8.828 13.102 1.00 81.75 85 ILE A O 1
ATOM 632 N N . VAL A 1 86 ? -10.455 -9.642 14.389 1.00 77.06 86 VAL A N 1
ATOM 633 C CA . VAL A 1 86 ? -9.536 -9.951 13.284 1.00 77.06 86 VAL A CA 1
ATOM 634 C C . VAL A 1 86 ? -9.263 -11.452 13.218 1.00 77.06 86 VAL A C 1
ATOM 636 O O . VAL A 1 86 ? -9.081 -12.106 14.241 1.00 77.06 86 VAL A O 1
ATOM 639 N N . ASP A 1 87 ? -9.200 -12.003 12.006 1.00 79.56 87 ASP A N 1
ATOM 640 C CA . ASP A 1 87 ? -8.940 -13.428 11.739 1.00 79.56 87 ASP A CA 1
ATOM 641 C C . ASP A 1 87 ? -7.456 -13.829 11.903 1.00 79.56 87 ASP A C 1
ATOM 643 O O . ASP A 1 87 ? -7.096 -15.003 11.796 1.00 79.56 87 ASP A O 1
ATOM 647 N N . GLY A 1 88 ? -6.576 -12.853 12.159 1.00 65.31 88 GLY A N 1
ATOM 648 C CA . GLY A 1 88 ? -5.134 -13.048 12.323 1.00 65.31 88 GLY A CA 1
ATOM 649 C C . GLY A 1 88 ? -4.416 -13.563 11.068 1.00 65.31 88 GLY A C 1
ATOM 650 O O . GLY A 1 88 ? -3.254 -13.971 11.154 1.00 65.31 88 GLY A O 1
ATOM 651 N N . ALA A 1 89 ? -5.068 -13.563 9.900 1.00 62.34 89 ALA A N 1
ATOM 652 C CA . ALA A 1 89 ? -4.624 -14.348 8.750 1.00 62.34 89 ALA A CA 1
ATOM 653 C C . ALA A 1 89 ? -3.493 -13.708 7.918 1.00 62.34 89 ALA A C 1
ATOM 655 O O . ALA A 1 89 ? -2.945 -14.362 7.029 1.00 62.34 89 ALA A O 1
ATOM 656 N N . TRP A 1 90 ? -3.061 -12.477 8.219 1.00 51.81 90 TRP A N 1
ATOM 657 C CA . TRP A 1 90 ? -1.967 -11.818 7.484 1.00 51.81 90 TRP A CA 1
ATOM 658 C C . TRP A 1 90 ? -0.602 -11.893 8.194 1.00 51.81 90 TRP A C 1
ATOM 660 O O . TRP A 1 90 ? 0.436 -12.051 7.548 1.00 51.81 90 TRP A O 1
ATOM 670 N N . SER A 1 91 ? -0.577 -11.874 9.529 1.00 51.97 91 SER A N 1
ATOM 671 C CA . SER A 1 91 ? 0.659 -11.852 10.337 1.00 51.97 91 SER A CA 1
ATOM 672 C C . SER A 1 91 ? 1.433 -13.182 10.333 1.00 51.97 91 SER A C 1
ATOM 674 O O . SER A 1 91 ? 2.589 -13.237 10.748 1.00 51.97 91 SER A O 1
ATOM 676 N N . LYS A 1 92 ? 0.825 -14.276 9.854 1.00 49.88 92 LYS A N 1
ATOM 677 C CA . LYS A 1 92 ? 1.441 -15.617 9.807 1.00 49.88 92 LYS A CA 1
ATOM 678 C C . LYS A 1 92 ? 2.441 -15.822 8.657 1.00 49.88 92 LYS A C 1
ATOM 680 O O . LYS A 1 92 ? 3.114 -16.850 8.658 1.00 49.88 92 LYS A O 1
ATOM 685 N N . ARG A 1 93 ? 2.587 -14.884 7.706 1.00 53.28 93 ARG A N 1
ATOM 686 C CA . ARG A 1 93 ? 3.593 -14.989 6.620 1.00 53.28 93 ARG A CA 1
ATOM 687 C C . ARG A 1 93 ? 4.999 -14.512 6.991 1.00 53.28 93 ARG A C 1
ATOM 689 O O . ARG A 1 93 ? 5.900 -14.680 6.178 1.00 53.28 93 ARG A O 1
ATOM 696 N N . SER A 1 94 ? 5.210 -14.001 8.202 1.00 60.84 94 SER A N 1
ATOM 697 C CA . SER A 1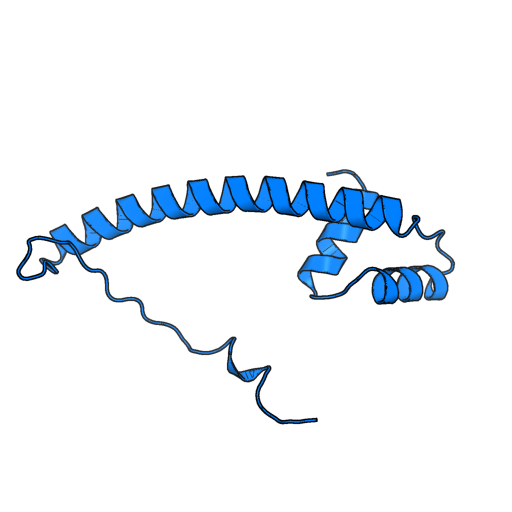 94 ? 6.518 -13.469 8.597 1.00 60.84 94 SER A CA 1
ATOM 698 C C . SER A 1 94 ? 6.908 -13.842 10.020 1.00 60.84 94 SER A C 1
ATOM 700 O O . SER A 1 94 ? 7.144 -12.950 10.809 1.00 60.84 94 SER A O 1
ATOM 702 N N . TYR A 1 95 ? 7.015 -15.132 10.353 1.00 55.88 95 TYR A N 1
ATOM 703 C CA . TYR A 1 95 ? 7.867 -15.582 11.469 1.00 55.88 95 TYR A CA 1
ATOM 704 C C . TYR A 1 95 ? 8.314 -17.027 11.263 1.00 55.88 95 TYR A C 1
ATOM 706 O O . TYR A 1 95 ? 7.729 -17.934 11.844 1.00 55.88 95 TYR A O 1
ATOM 714 N N . LYS A 1 96 ? 9.363 -17.223 10.459 1.00 45.78 96 LYS A N 1
ATOM 715 C CA . LYS A 1 96 ? 10.447 -18.187 10.703 1.00 45.78 96 LYS A CA 1
ATOM 716 C C . LYS A 1 96 ? 11.694 -17.666 9.981 1.00 45.78 96 LYS A C 1
ATOM 718 O O . LYS A 1 96 ? 11.785 -17.725 8.767 1.00 45.78 96 LYS A O 1
ATOM 723 N N . SER A 1 97 ? 12.539 -17.045 10.792 1.00 53.25 97 SER A N 1
ATOM 724 C CA . SER A 1 97 ? 13.985 -16.844 10.701 1.00 53.25 97 SER A CA 1
ATOM 725 C C . SER A 1 97 ? 14.726 -17.355 9.453 1.00 53.25 97 SER A C 1
ATOM 727 O O . SER A 1 97 ? 14.650 -18.545 9.163 1.00 53.25 97 SER A O 1
ATOM 729 N N . ASN A 1 98 ? 15.534 -16.434 8.902 1.00 44.03 98 ASN A N 1
ATOM 730 C CA . ASN A 1 98 ? 16.807 -16.561 8.164 1.00 44.03 98 ASN A CA 1
ATOM 731 C C . ASN A 1 98 ? 16.894 -17.482 6.945 1.00 44.03 98 ASN A C 1
ATOM 733 O O . ASN A 1 98 ? 17.015 -18.712 7.125 1.00 44.03 98 ASN A O 1
#

Organism: Asbolus verrucosus (NCBI:txid1661398)

InterPro domains:
  IPR049012 Mutator-like transposase domain [PF20700] (2-95)

Radius of gyration: 20.55 Å; chains: 1; bounding box: 43×29×56 Å

pLDDT: mean 87.84, std 12.95, range [44.03, 97.62]